Protein AF-A0A2D5X0B6-F1 (afdb_monomer_lite)

Sequence (98 aa):
MEEQINSAIKQALEEAPERKFVESIEMAFTIKDVDLKNPANRIEENVRLPRGRGKDVSIAMFAGGEMATKAKKSGIVVIDPTQIEDLGGNRQKARKLA

Structure (mmCIF, N/CA/C/O backbone):
data_AF-A0A2D5X0B6-F1
#
_entry.id   AF-A0A2D5X0B6-F1
#
loop_
_atom_site.group_PDB
_atom_site.id
_atom_site.type_symbol
_atom_site.label_atom_id
_atom_site.label_alt_id
_atom_site.label_comp_id
_atom_site.label_asym_id
_atom_site.label_entity_id
_atom_site.label_seq_id
_atom_site.pdbx_PDB_ins_code
_atom_site.Cartn_x
_atom_site.Cartn_y
_atom_site.Cartn_z
_atom_site.occupancy
_atom_site.B_iso_or_equiv
_atom_site.auth_seq_id
_atom_site.auth_comp_id
_atom_site.auth_asym_id
_atom_site.auth_atom_id
_atom_site.pdbx_PDB_model_num
ATOM 1 N N . MET A 1 1 ? -6.403 -5.170 24.655 1.00 77.06 1 MET A N 1
ATOM 2 C CA . MET A 1 1 ? -6.012 -4.424 23.438 1.00 77.06 1 MET A CA 1
ATOM 3 C C . MET A 1 1 ? -6.711 -4.984 22.206 1.00 77.06 1 MET A C 1
ATOM 5 O O . MET A 1 1 ? -7.391 -4.226 21.535 1.00 77.06 1 MET A O 1
ATOM 9 N N . GLU A 1 2 ? -6.630 -6.294 21.948 1.00 90.50 2 GLU A N 1
ATOM 10 C CA . GLU A 1 2 ? -7.340 -6.935 20.824 1.00 90.50 2 GLU A CA 1
ATOM 11 C C . GLU A 1 2 ? -8.859 -6.687 20.841 1.00 90.50 2 GLU A C 1
ATOM 13 O O . GLU A 1 2 ? -9.418 -6.228 19.851 1.00 90.50 2 GLU A O 1
ATOM 18 N N . GLU A 1 3 ? -9.523 -6.897 21.982 1.00 94.06 3 GLU A N 1
ATOM 19 C CA . GLU A 1 3 ? -10.969 -6.655 22.118 1.00 94.06 3 GLU A CA 1
ATOM 20 C C . GLU A 1 3 ? -11.363 -5.199 21.831 1.00 94.06 3 GLU A C 1
ATOM 22 O O . GLU A 1 3 ? -12.355 -4.943 21.151 1.00 94.06 3 GLU A O 1
ATOM 27 N N . GLN A 1 4 ? -10.553 -4.240 22.291 1.00 94.00 4 GLN A N 1
ATOM 28 C CA . GLN A 1 4 ? -10.781 -2.810 22.061 1.00 94.00 4 GLN A CA 1
ATOM 29 C C . GLN A 1 4 ? -10.641 -2.453 20.578 1.00 94.00 4 GLN A C 1
ATOM 31 O O . GLN A 1 4 ? -11.476 -1.729 20.045 1.00 94.00 4 GLN A O 1
ATOM 36 N N . ILE A 1 5 ? -9.624 -2.998 19.902 1.00 93.50 5 ILE A N 1
ATOM 37 C CA . ILE A 1 5 ? -9.420 -2.801 18.462 1.00 93.50 5 ILE A CA 1
ATOM 38 C C . ILE A 1 5 ? -10.584 -3.414 17.679 1.00 93.50 5 ILE A C 1
ATOM 40 O O . ILE A 1 5 ? -11.158 -2.751 16.822 1.00 93.50 5 ILE A O 1
ATOM 44 N N . ASN A 1 6 ? -10.989 -4.642 18.007 1.00 94.38 6 ASN A N 1
ATOM 45 C CA . ASN A 1 6 ? -12.115 -5.301 17.347 1.00 94.38 6 ASN A CA 1
ATOM 46 C C . ASN A 1 6 ? -13.424 -4.520 17.521 1.00 94.38 6 ASN A C 1
ATOM 48 O O . ASN A 1 6 ? -14.199 -4.411 16.572 1.00 94.38 6 ASN A O 1
ATOM 52 N N . SER A 1 7 ? -13.666 -3.958 18.708 1.00 95.69 7 SER A N 1
ATOM 53 C CA . SER A 1 7 ? -14.828 -3.100 18.951 1.00 95.69 7 SER A CA 1
ATOM 54 C C . SER A 1 7 ? -14.769 -1.813 18.125 1.00 95.69 7 SER A C 1
ATOM 56 O O . SER A 1 7 ? -15.760 -1.457 17.495 1.00 95.69 7 SER A O 1
ATOM 58 N N . ALA A 1 8 ? -13.612 -1.146 18.082 1.00 94.56 8 ALA A N 1
ATOM 59 C CA . ALA A 1 8 ? -13.428 0.089 17.320 1.00 94.56 8 ALA A CA 1
ATOM 60 C C . ALA A 1 8 ? -13.592 -0.131 15.807 1.00 94.56 8 ALA A C 1
ATOM 62 O O . ALA A 1 8 ? -14.221 0.680 15.133 1.00 94.56 8 ALA A O 1
ATOM 63 N N . ILE A 1 9 ? -13.084 -1.250 15.275 1.00 94.19 9 ILE A N 1
ATOM 64 C CA . ILE A 1 9 ? -13.246 -1.609 13.858 1.00 94.19 9 ILE A CA 1
ATOM 65 C C . ILE A 1 9 ? -14.724 -1.831 13.519 1.00 94.19 9 ILE A C 1
ATOM 67 O O . ILE A 1 9 ? -15.186 -1.351 12.487 1.00 94.19 9 ILE A O 1
ATOM 71 N N . LYS A 1 10 ? -15.477 -2.536 14.373 1.00 95.44 10 LYS A N 1
ATOM 72 C CA . LYS A 1 10 ? -16.917 -2.755 14.154 1.00 95.44 10 LYS A CA 1
ATOM 73 C C . LYS A 1 10 ? -17.690 -1.444 14.149 1.00 95.44 10 LYS A C 1
ATOM 75 O O . LYS A 1 10 ? -18.447 -1.202 13.218 1.00 95.44 10 LYS A O 1
ATOM 80 N N . GLN A 1 11 ? -17.435 -0.589 15.135 1.00 95.19 11 GLN A N 1
ATOM 81 C CA . GLN A 1 11 ? -18.063 0.725 15.214 1.00 95.19 11 GLN A CA 1
ATOM 82 C C . GLN A 1 11 ? -17.768 1.564 13.961 1.00 95.19 11 GLN A C 1
ATOM 84 O O . GLN A 1 11 ? -18.686 2.119 13.370 1.00 95.19 11 GLN A O 1
ATOM 89 N N . ALA A 1 12 ? -16.513 1.592 13.500 1.00 93.38 12 ALA A N 1
ATOM 90 C CA . ALA A 1 12 ? -16.135 2.327 12.294 1.00 93.38 12 ALA A CA 1
ATOM 91 C C . ALA A 1 12 ? -16.848 1.818 11.029 1.00 93.38 12 ALA A C 1
ATOM 93 O O . ALA A 1 12 ? -17.175 2.613 10.153 1.00 93.38 12 ALA A O 1
ATOM 94 N N . LEU A 1 13 ? -17.099 0.508 10.929 1.00 93.06 13 LEU A N 1
ATOM 95 C CA . LEU A 1 13 ? -17.841 -0.086 9.813 1.00 93.06 13 LEU A CA 1
ATOM 96 C C . LEU A 1 13 ? -19.345 0.209 9.876 1.00 93.06 13 LEU A C 1
ATOM 98 O O . LEU A 1 13 ? -19.965 0.386 8.833 1.00 93.06 13 LEU A O 1
ATOM 102 N N . GLU A 1 1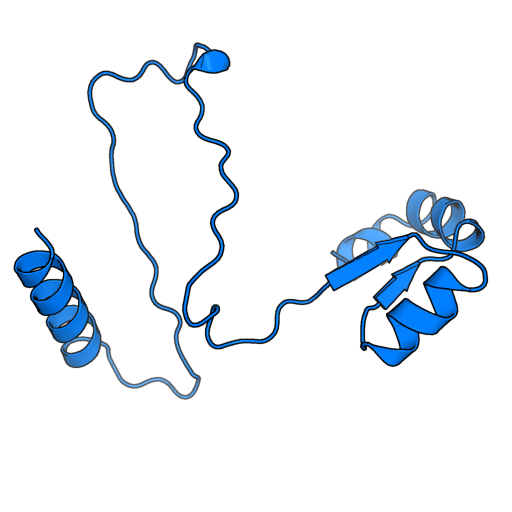4 ? -19.930 0.250 11.073 1.00 94.38 14 GLU A N 1
ATOM 103 C CA . GLU A 1 14 ? -21.359 0.528 11.274 1.00 94.38 14 GLU A CA 1
ATOM 104 C C . GLU A 1 14 ? -21.701 2.015 11.090 1.00 94.38 14 GLU A C 1
ATOM 106 O O . GLU A 1 14 ? -22.765 2.344 10.571 1.00 94.38 14 GLU A O 1
ATOM 111 N N . GLU A 1 15 ? -20.800 2.917 11.489 1.00 95.69 15 GLU A N 1
ATOM 112 C CA . GLU A 1 15 ? -20.981 4.369 11.355 1.00 95.69 15 GLU A CA 1
ATOM 113 C C . GLU A 1 15 ? -20.648 4.897 9.948 1.00 95.69 15 GLU A C 1
ATOM 115 O O . GLU A 1 15 ? -20.988 6.038 9.613 1.00 95.69 15 GLU A O 1
ATOM 120 N N . ALA A 1 16 ? -19.982 4.094 9.112 1.00 93.69 16 ALA A N 1
ATOM 121 C CA . ALA A 1 16 ? -19.599 4.495 7.765 1.00 93.69 16 ALA A CA 1
ATOM 122 C C . ALA A 1 16 ? -20.836 4.688 6.860 1.00 93.69 16 ALA A C 1
ATOM 124 O O . ALA A 1 16 ? -21.678 3.794 6.747 1.00 93.69 16 ALA A O 1
ATOM 125 N N . PRO A 1 17 ? -20.968 5.838 6.169 1.00 94.56 17 PRO A N 1
ATOM 126 C CA . PRO A 1 17 ? -22.063 6.060 5.234 1.00 94.56 17 PRO A CA 1
ATOM 127 C C . PRO A 1 17 ? -21.900 5.195 3.982 1.00 94.56 17 PRO A C 1
ATOM 129 O O . PRO A 1 17 ? -20.795 5.020 3.477 1.00 94.56 17 PRO A O 1
ATOM 132 N N . GLU A 1 18 ? -23.012 4.745 3.405 1.00 94.50 18 GLU A N 1
ATOM 133 C CA . GLU A 1 18 ? -22.979 3.892 2.216 1.00 94.50 18 GLU A CA 1
ATOM 134 C C . GLU A 1 18 ? -22.340 4.601 1.005 1.00 94.50 18 GLU A C 1
ATOM 136 O O . GLU A 1 18 ? -22.681 5.739 0.647 1.00 94.50 18 GLU A O 1
ATOM 141 N N . ARG A 1 19 ? -21.412 3.906 0.337 1.00 95.75 19 ARG A N 1
ATOM 142 C CA . ARG A 1 19 ? -20.730 4.358 -0.882 1.00 95.75 19 ARG A CA 1
ATOM 143 C C . ARG A 1 19 ? -20.919 3.362 -2.021 1.00 95.75 19 ARG A C 1
ATOM 145 O O . ARG A 1 19 ? -21.098 2.169 -1.824 1.00 95.75 19 ARG A O 1
ATOM 152 N N . LYS A 1 20 ? -20.813 3.856 -3.259 1.00 95.69 20 LYS A N 1
ATOM 153 C CA . LYS A 1 20 ? -20.923 3.044 -4.490 1.00 95.69 20 LYS A CA 1
ATOM 154 C C . LYS A 1 20 ? -19.615 2.336 -4.880 1.00 95.69 20 LYS A C 1
ATOM 156 O O . LYS A 1 20 ? -19.433 1.985 -6.042 1.00 95.69 20 LYS A O 1
ATOM 161 N N . PHE A 1 21 ? -18.680 2.192 -3.948 1.00 94.44 21 PHE A N 1
ATOM 162 C CA . PHE A 1 21 ? -17.402 1.517 -4.155 1.00 94.44 21 PHE A CA 1
ATOM 163 C C . PHE A 1 21 ? -16.965 0.838 -2.854 1.00 94.44 21 PHE A C 1
ATOM 165 O O . PHE A 1 21 ? -17.421 1.217 -1.780 1.00 94.44 21 PHE A O 1
ATOM 172 N N . VAL A 1 22 ? -16.093 -0.167 -2.960 1.00 91.19 22 VAL A N 1
ATOM 173 C CA . VAL A 1 22 ? -15.534 -0.863 -1.792 1.00 91.19 22 VAL A CA 1
ATOM 174 C C . VAL A 1 22 ? -14.481 0.023 -1.132 1.00 91.19 22 VAL A C 1
ATOM 176 O O . VAL A 1 22 ? -13.504 0.408 -1.777 1.00 91.19 22 VAL A O 1
ATOM 179 N N . GLU A 1 23 ? -14.685 0.335 0.142 1.00 91.88 23 GLU A N 1
ATOM 180 C CA . GLU A 1 23 ? -13.795 1.184 0.932 1.00 91.88 23 GLU A CA 1
ATOM 181 C C . GLU A 1 23 ? -12.656 0.382 1.580 1.00 91.88 23 GLU A C 1
ATOM 183 O O . GLU A 1 23 ? -12.770 -0.819 1.835 1.00 91.88 23 GLU A O 1
ATOM 188 N N . SER A 1 24 ? -11.544 1.068 1.846 1.00 92.31 24 SER A N 1
ATOM 189 C CA . SER A 1 24 ? -10.413 0.535 2.610 1.00 92.31 24 SER A CA 1
ATOM 190 C C . SER A 1 24 ? -10.490 1.013 4.056 1.00 92.31 24 SER A C 1
ATOM 192 O O . SER A 1 24 ? -10.915 2.136 4.316 1.00 92.31 24 SER A O 1
ATOM 194 N N . ILE A 1 25 ? -10.013 0.190 4.990 1.00 91.25 25 ILE A N 1
ATOM 195 C CA . ILE A 1 25 ? -9.808 0.599 6.384 1.00 91.25 25 ILE A CA 1
ATOM 196 C C . ILE A 1 25 ? -8.374 1.102 6.540 1.00 91.25 25 ILE A C 1
ATOM 198 O O . ILE A 1 25 ? -7.428 0.403 6.174 1.00 91.25 25 ILE A O 1
ATOM 202 N N . GLU A 1 26 ? -8.225 2.286 7.125 1.00 92.19 26 GLU A N 1
ATOM 203 C CA . GLU A 1 26 ? -6.935 2.906 7.427 1.00 92.19 26 GLU A CA 1
ATOM 204 C C . GLU A 1 26 ? -6.665 2.880 8.938 1.00 92.19 26 GLU A C 1
ATOM 206 O O . GLU A 1 26 ? -7.580 3.019 9.751 1.00 92.19 26 GLU A O 1
ATOM 211 N N . MET A 1 27 ? -5.397 2.724 9.322 1.00 90.88 27 MET A N 1
ATOM 212 C CA . MET A 1 27 ? -4.956 2.762 10.718 1.00 90.88 27 MET A CA 1
ATOM 213 C C . MET A 1 27 ? -3.969 3.910 10.910 1.00 90.88 27 MET A C 1
ATOM 215 O O . MET A 1 27 ? -2.925 3.954 10.263 1.00 90.88 27 MET A O 1
ATOM 219 N N . ALA A 1 28 ? -4.275 4.806 11.844 1.00 92.12 28 ALA A N 1
ATOM 220 C CA . ALA A 1 28 ? -3.389 5.888 12.251 1.00 92.12 28 ALA A CA 1
ATOM 221 C C . ALA A 1 28 ? -3.061 5.752 13.738 1.00 92.12 28 ALA A C 1
ATOM 223 O O . ALA A 1 28 ? -3.939 5.482 14.556 1.00 92.12 28 ALA A O 1
ATOM 224 N N . PHE A 1 29 ? -1.796 5.953 14.093 1.00 90.12 29 PHE A N 1
ATOM 225 C CA . PHE A 1 29 ? -1.346 5.956 15.478 1.00 90.12 29 PHE A CA 1
ATOM 226 C C . PHE A 1 29 ? -0.315 7.058 15.687 1.00 90.12 29 PHE A C 1
ATOM 228 O O . PHE A 1 29 ? 0.405 7.452 14.769 1.00 90.12 29 PHE A O 1
ATOM 235 N N . THR A 1 30 ? -0.259 7.568 16.910 1.00 90.81 30 THR A N 1
ATOM 236 C CA . THR A 1 30 ? 0.741 8.540 17.340 1.00 90.81 30 THR A CA 1
ATOM 237 C C . THR A 1 30 ? 1.727 7.856 18.270 1.00 90.81 30 THR A C 1
ATOM 239 O O . THR A 1 30 ? 1.375 6.949 19.023 1.00 90.81 30 THR A O 1
ATOM 242 N N . ILE A 1 31 ? 2.983 8.285 18.207 1.00 89.44 31 ILE A N 1
ATOM 243 C CA . ILE A 1 31 ? 4.043 7.772 19.066 1.00 89.44 31 ILE A CA 1
ATOM 244 C C . ILE A 1 31 ? 4.509 8.925 19.940 1.00 89.44 31 ILE A C 1
ATOM 246 O O . ILE A 1 31 ? 4.784 10.018 19.442 1.00 89.44 31 ILE A O 1
ATOM 250 N N . LYS A 1 32 ? 4.566 8.689 21.247 1.00 91.31 32 LYS A N 1
ATOM 251 C CA . LYS A 1 32 ? 5.109 9.646 22.205 1.00 91.31 32 LYS A CA 1
ATOM 252 C C . LYS A 1 32 ? 6.590 9.349 22.432 1.00 91.31 32 LYS A C 1
ATOM 254 O O . LYS A 1 32 ? 7.006 8.200 22.334 1.00 91.31 32 LYS A O 1
ATOM 259 N N . ASP A 1 33 ? 7.361 10.390 22.734 1.00 88.62 33 ASP A N 1
ATOM 260 C CA . ASP A 1 33 ? 8.762 10.285 23.161 1.00 88.62 33 ASP A CA 1
ATOM 261 C C . ASP A 1 33 ? 9.724 9.710 22.096 1.00 88.62 33 ASP A C 1
ATOM 263 O O . ASP A 1 33 ? 10.778 9.170 22.420 1.00 88.62 33 ASP A O 1
ATOM 267 N N . VAL A 1 34 ? 9.395 9.880 20.807 1.00 87.19 34 VAL A N 1
ATOM 268 C CA . VAL A 1 34 ? 10.269 9.533 19.674 1.00 87.19 34 VAL A CA 1
ATOM 269 C C . VAL A 1 34 ? 10.718 10.793 18.938 1.00 87.19 34 VAL A C 1
ATOM 271 O O . VAL A 1 34 ? 9.902 11.534 18.388 1.00 87.19 34 VAL A O 1
ATOM 274 N N . ASP A 1 35 ? 12.033 11.021 18.889 1.00 89.25 35 ASP A N 1
ATOM 275 C CA . ASP A 1 35 ? 12.614 12.113 18.107 1.00 89.25 35 ASP A CA 1
ATOM 276 C C . ASP A 1 35 ? 12.827 11.696 16.645 1.00 89.25 35 ASP A C 1
ATOM 278 O O . ASP A 1 35 ? 13.810 11.033 16.311 1.00 89.25 35 ASP A O 1
ATOM 282 N N . LEU A 1 36 ? 11.919 12.127 15.766 1.00 86.75 36 LEU A N 1
ATOM 283 C CA . LEU A 1 36 ? 11.972 11.882 14.318 1.00 86.75 36 LEU A CA 1
ATOM 284 C C . LEU A 1 36 ? 13.036 12.722 13.581 1.00 86.75 36 LEU A C 1
ATOM 286 O O . LEU A 1 36 ? 13.237 12.538 12.371 1.00 86.75 36 LEU A O 1
ATOM 290 N N . LYS A 1 37 ? 13.714 13.654 14.273 1.00 88.75 37 LYS A N 1
ATOM 291 C CA . LYS A 1 37 ? 14.884 14.353 13.716 1.00 88.75 37 LYS A CA 1
ATOM 292 C C . LYS A 1 37 ? 16.076 13.417 13.603 1.00 88.75 37 LYS A C 1
ATOM 294 O O . LYS A 1 37 ? 16.858 13.576 12.671 1.00 88.75 37 LYS A O 1
ATOM 299 N N . ASN A 1 38 ? 16.190 12.437 14.499 1.00 92.12 38 ASN A N 1
ATOM 300 C CA . ASN A 1 38 ? 17.162 11.365 14.364 1.00 92.12 38 ASN A CA 1
ATOM 301 C C . ASN A 1 38 ? 16.651 10.336 13.333 1.00 92.12 38 ASN A C 1
ATOM 303 O O . ASN A 1 38 ? 15.639 9.679 13.586 1.00 92.12 38 ASN A O 1
ATOM 307 N N . PRO A 1 39 ? 17.327 10.153 12.182 1.00 89.75 39 PRO A N 1
ATOM 308 C CA . PRO A 1 39 ? 16.900 9.195 11.164 1.00 89.75 39 PRO A CA 1
ATOM 309 C C . PRO A 1 39 ? 16.795 7.755 11.678 1.00 89.75 39 PRO A C 1
ATOM 311 O O . PRO A 1 39 ? 15.933 7.024 11.207 1.00 89.75 39 PRO A O 1
ATOM 314 N N . ALA A 1 40 ? 17.607 7.368 12.669 1.00 88.88 40 ALA A N 1
ATOM 315 C CA . ALA A 1 40 ? 17.591 6.021 13.246 1.00 88.88 40 ALA A CA 1
ATOM 316 C C . ALA A 1 40 ? 16.281 5.681 13.978 1.00 88.88 40 ALA A C 1
ATOM 318 O O . ALA A 1 40 ? 15.976 4.512 14.180 1.00 88.88 40 ALA A O 1
ATOM 319 N N . ASN A 1 41 ? 15.502 6.696 14.361 1.00 89.19 41 ASN A N 1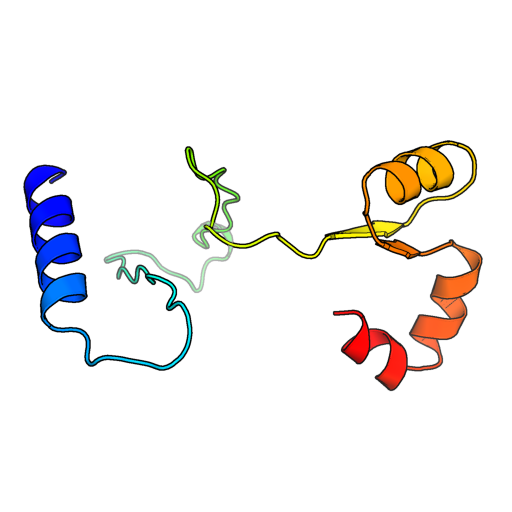
ATOM 320 C CA . ASN A 1 41 ? 14.220 6.526 15.038 1.00 89.19 41 ASN A CA 1
ATOM 321 C C . ASN A 1 41 ? 13.033 6.435 14.065 1.00 89.19 41 ASN A C 1
ATOM 323 O O . ASN A 1 41 ? 11.891 6.272 14.497 1.00 89.19 41 ASN A O 1
ATOM 327 N N . ARG A 1 42 ? 13.264 6.612 12.757 1.00 88.50 42 ARG A N 1
ATOM 328 C CA . ARG A 1 42 ? 12.202 6.500 11.754 1.00 88.50 42 ARG A CA 1
ATOM 329 C C . ARG A 1 42 ? 11.824 5.035 11.591 1.00 88.50 42 ARG A C 1
ATOM 331 O O . ARG A 1 42 ? 12.689 4.184 11.428 1.00 88.50 42 ARG A O 1
ATOM 338 N N . ILE A 1 43 ? 10.525 4.762 11.617 1.00 88.00 43 ILE A N 1
ATOM 339 C CA . ILE A 1 43 ? 9.993 3.417 11.412 1.00 88.00 43 ILE A CA 1
ATOM 340 C C . ILE A 1 43 ? 9.734 3.241 9.918 1.00 88.00 43 ILE A C 1
ATOM 342 O O . ILE A 1 43 ? 8.827 3.866 9.369 1.00 88.00 43 ILE A O 1
ATOM 346 N N .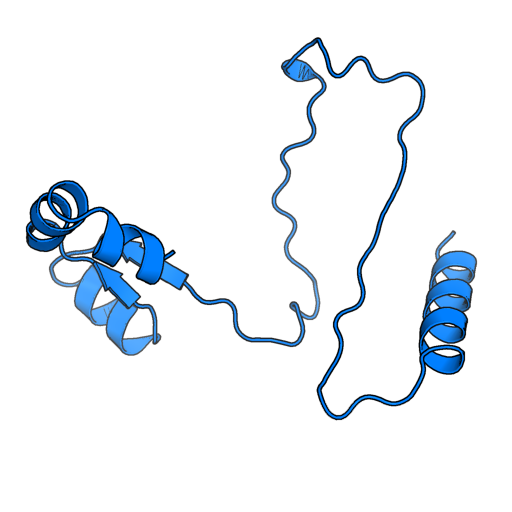 GLU A 1 44 ? 10.527 2.392 9.272 1.00 90.50 44 GLU A N 1
ATOM 347 C CA . GLU A 1 44 ? 10.335 1.972 7.885 1.00 90.50 44 GLU A CA 1
ATOM 348 C C . GLU A 1 44 ? 10.294 0.443 7.843 1.00 90.50 44 GLU A C 1
ATOM 350 O O . GLU A 1 44 ? 11.310 -0.225 7.681 1.00 90.50 44 GLU A O 1
ATOM 355 N N . GLU A 1 45 ? 9.100 -0.113 8.050 1.00 90.44 45 GLU A N 1
ATOM 356 C CA . GLU A 1 45 ? 8.893 -1.556 8.177 1.00 90.44 45 GLU A CA 1
ATOM 357 C C . GLU A 1 45 ? 7.909 -2.076 7.132 1.00 90.44 45 GLU A C 1
ATOM 359 O O . GLU A 1 45 ? 6.860 -1.482 6.874 1.00 90.44 45 GLU A O 1
ATOM 364 N N . ASN A 1 46 ? 8.233 -3.235 6.556 1.00 92.38 46 ASN A N 1
ATOM 365 C CA . ASN A 1 46 ? 7.389 -3.914 5.579 1.00 92.38 46 ASN A CA 1
ATOM 366 C C . ASN A 1 46 ? 6.731 -5.137 6.220 1.00 92.38 46 ASN A C 1
ATOM 368 O O . ASN A 1 46 ? 7.342 -6.198 6.347 1.00 92.38 46 ASN A O 1
ATOM 372 N N . VAL A 1 47 ? 5.457 -5.006 6.590 1.00 92.31 47 VAL A N 1
ATOM 373 C CA . VAL A 1 47 ? 4.699 -6.077 7.251 1.00 92.31 47 VAL A CA 1
ATOM 3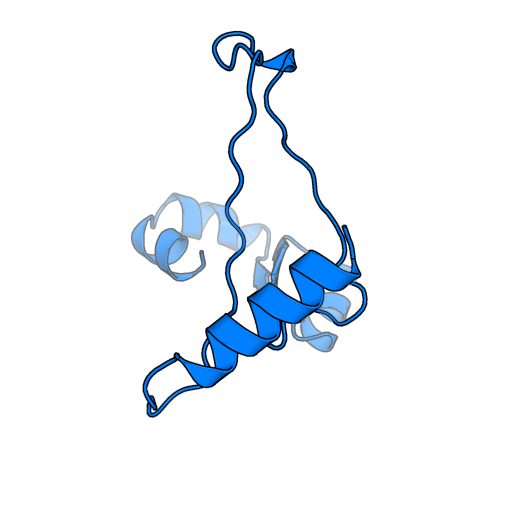74 C C . VAL A 1 47 ? 3.779 -6.778 6.253 1.00 92.31 47 VAL A C 1
ATOM 376 O O . VAL A 1 47 ? 2.988 -6.147 5.552 1.00 92.31 47 VAL A O 1
ATOM 379 N N . ARG A 1 48 ? 3.844 -8.113 6.202 1.00 92.38 48 ARG A N 1
ATOM 380 C CA . ARG A 1 48 ? 2.890 -8.918 5.425 1.00 92.38 48 ARG A CA 1
ATOM 381 C C . ARG A 1 48 ? 1.580 -9.057 6.190 1.00 92.38 48 ARG A C 1
ATOM 383 O O . ARG A 1 48 ? 1.558 -9.601 7.290 1.00 92.38 48 ARG A O 1
ATOM 390 N N . LEU A 1 49 ? 0.482 -8.620 5.579 1.00 92.94 49 LEU A N 1
ATOM 391 C CA . LEU A 1 49 ? -0.846 -8.786 6.163 1.00 92.94 49 LEU A CA 1
ATOM 392 C C . LEU A 1 49 ? -1.307 -10.250 6.053 1.00 92.94 49 LEU A C 1
ATOM 394 O O . LEU A 1 49 ? -1.262 -10.808 4.954 1.00 92.94 49 LEU A O 1
ATOM 398 N N . PRO A 1 50 ? -1.825 -10.860 7.135 1.00 92.62 50 PRO A N 1
ATOM 399 C CA . PRO A 1 50 ? -2.176 -12.284 7.164 1.00 92.62 50 PRO A CA 1
ATOM 400 C C . PRO A 1 50 ? -3.321 -12.652 6.212 1.00 92.62 50 PRO A C 1
ATOM 402 O O . PRO A 1 50 ? -3.433 -13.802 5.801 1.00 92.62 50 PRO A O 1
ATOM 405 N N . ARG A 1 51 ? -4.175 -11.684 5.857 1.00 92.94 51 ARG A N 1
ATOM 406 C CA . ARG A 1 51 ? -5.307 -11.861 4.931 1.00 92.94 51 ARG A CA 1
ATOM 407 C C . ARG A 1 51 ? -5.211 -10.971 3.685 1.00 92.94 51 ARG A C 1
ATOM 409 O O . ARG A 1 51 ? -6.180 -10.839 2.947 1.00 92.94 51 ARG A O 1
ATOM 416 N N . GLY A 1 52 ? -4.047 -10.363 3.442 1.00 91.62 52 GLY A N 1
ATOM 417 C CA . GLY A 1 52 ? -3.857 -9.404 2.352 1.00 91.62 52 GLY A CA 1
ATOM 418 C C . GLY A 1 52 ? -4.584 -8.072 2.575 1.00 91.62 52 GLY A C 1
ATOM 419 O O . GLY A 1 52 ? -5.065 -7.781 3.667 1.00 91.62 52 GLY A O 1
ATOM 420 N N . ARG A 1 53 ? -4.625 -7.240 1.527 1.00 90.69 53 ARG A N 1
ATOM 421 C CA . ARG A 1 53 ? -5.201 -5.879 1.552 1.00 90.69 53 ARG A CA 1
ATOM 422 C C . ARG A 1 53 ? -6.648 -5.813 1.045 1.00 90.69 53 ARG A C 1
ATOM 424 O O . ARG A 1 53 ? -7.199 -4.727 0.946 1.00 90.69 53 ARG A O 1
ATOM 431 N N . GLY A 1 54 ? -7.229 -6.942 0.635 1.00 89.81 54 GLY A N 1
ATOM 432 C CA . GLY A 1 54 ? -8.547 -7.000 -0.016 1.00 89.81 54 GLY A CA 1
ATOM 433 C C . GLY A 1 54 ? -8.578 -6.542 -1.484 1.00 89.81 54 GLY A C 1
ATOM 434 O O . GLY A 1 54 ? -9.555 -6.805 -2.175 1.00 89.81 54 GLY A O 1
ATOM 435 N N . LYS A 1 55 ? -7.507 -5.915 -1.986 1.00 87.81 55 LYS A N 1
ATOM 436 C CA . LYS A 1 55 ? -7.317 -5.548 -3.395 1.00 87.81 55 LYS A CA 1
ATOM 437 C C . LYS A 1 55 ? -5.955 -6.030 -3.887 1.00 87.81 55 LYS A C 1
ATOM 439 O O . LYS A 1 55 ? -4.982 -5.997 -3.126 1.00 87.81 55 LYS A O 1
ATOM 444 N N . ASP A 1 56 ? -5.891 -6.425 -5.155 1.00 85.06 56 ASP A N 1
ATOM 445 C CA . ASP A 1 56 ? -4.638 -6.801 -5.803 1.00 85.06 56 ASP A CA 1
ATOM 446 C C . ASP A 1 56 ? -3.656 -5.627 -5.811 1.00 85.06 56 ASP A C 1
ATOM 448 O O . ASP A 1 56 ? -3.998 -4.483 -6.130 1.00 85.06 56 ASP A O 1
ATOM 452 N N . VAL A 1 57 ? -2.415 -5.919 -5.430 1.00 86.88 57 VAL A N 1
ATOM 453 C CA . VAL A 1 57 ? -1.330 -4.941 -5.438 1.00 86.88 57 VAL A CA 1
ATOM 454 C C . VAL A 1 57 ? -0.761 -4.876 -6.850 1.00 86.88 57 VAL A C 1
ATOM 456 O O . VAL A 1 57 ? -0.371 -5.898 -7.410 1.00 86.88 57 VAL A O 1
ATOM 459 N N . SER A 1 58 ? -0.690 -3.672 -7.416 1.00 86.88 58 SER A N 1
ATOM 460 C CA . SER A 1 58 ? 0.022 -3.448 -8.674 1.00 86.88 58 SER A CA 1
ATOM 461 C C . SER A 1 58 ? 1.523 -3.585 -8.427 1.00 86.88 58 SER A C 1
ATOM 463 O O . SER A 1 58 ? 2.084 -2.855 -7.610 1.00 86.88 58 SER A O 1
ATOM 465 N N . ILE A 1 59 ? 2.164 -4.540 -9.102 1.00 89.44 59 ILE A N 1
ATOM 466 C CA . ILE A 1 59 ? 3.598 -4.815 -8.978 1.00 89.44 59 ILE A CA 1
ATOM 467 C C . ILE A 1 59 ? 4.230 -4.696 -10.363 1.00 89.44 59 ILE A C 1
ATOM 469 O O . ILE A 1 59 ? 3.766 -5.313 -11.328 1.00 89.44 59 ILE A O 1
ATOM 473 N N . ALA A 1 60 ? 5.322 -3.937 -10.435 1.00 90.56 60 ALA A N 1
ATOM 474 C CA . ALA A 1 60 ? 6.217 -3.903 -11.580 1.00 90.56 60 ALA A CA 1
ATOM 475 C C . ALA A 1 60 ? 7.598 -4.451 -11.197 1.00 90.56 60 ALA A C 1
ATOM 477 O O . ALA A 1 60 ? 8.048 -4.303 -10.062 1.00 90.56 60 ALA A O 1
ATOM 478 N N . MET A 1 61 ? 8.271 -5.093 -12.147 1.00 90.19 61 MET A N 1
ATOM 479 C CA . MET A 1 61 ? 9.589 -5.692 -11.974 1.00 90.19 61 MET A CA 1
ATOM 480 C C . MET A 1 61 ? 10.484 -5.329 -13.155 1.00 90.19 61 MET A C 1
ATOM 482 O O . MET A 1 61 ? 10.101 -5.505 -14.310 1.00 90.19 61 MET A O 1
ATOM 486 N N . PHE A 1 62 ? 11.708 -4.894 -12.869 1.00 90.62 62 PHE A N 1
ATOM 487 C CA . PHE A 1 62 ? 12.758 -4.820 -13.879 1.00 90.62 62 PHE A CA 1
ATOM 488 C C . PHE A 1 62 ? 13.316 -6.223 -14.112 1.00 90.62 62 PHE A C 1
ATOM 490 O O . PHE A 1 62 ? 13.877 -6.824 -13.195 1.00 90.62 62 PHE A O 1
ATOM 497 N N . ALA A 1 63 ? 13.129 -6.776 -15.309 1.00 89.62 63 ALA A N 1
ATOM 498 C CA . ALA A 1 63 ? 13.606 -8.119 -15.622 1.00 89.62 63 ALA A CA 1
ATOM 499 C C . ALA A 1 63 ? 13.831 -8.311 -17.124 1.00 89.62 63 ALA A C 1
ATOM 501 O O . ALA A 1 63 ? 13.062 -7.817 -17.944 1.00 89.62 63 ALA A O 1
ATOM 502 N N . GLY A 1 64 ? 14.849 -9.105 -17.464 1.00 88.38 64 GLY A N 1
ATOM 503 C CA . GLY A 1 64 ? 15.108 -9.608 -18.814 1.00 88.38 64 GLY A CA 1
ATOM 504 C C . GLY A 1 64 ? 15.021 -11.138 -18.885 1.00 88.38 64 GLY A C 1
ATOM 505 O O . GLY A 1 64 ? 14.905 -11.822 -17.862 1.00 88.38 64 GLY A O 1
ATOM 506 N N . GLY A 1 65 ? 15.078 -11.682 -20.102 1.00 88.19 65 GLY A N 1
ATOM 507 C CA . GLY A 1 65 ? 15.241 -13.119 -20.357 1.00 88.19 65 GLY A CA 1
ATOM 508 C C . GLY A 1 65 ? 14.198 -14.026 -19.684 1.00 88.19 65 GLY A C 1
ATOM 509 O O . GLY A 1 65 ? 12.985 -13.825 -19.794 1.00 88.19 65 GLY A O 1
ATOM 510 N N . GLU A 1 66 ? 14.670 -15.062 -18.987 1.00 90.56 66 GLU A N 1
ATOM 511 C CA . GLU A 1 66 ? 13.806 -16.060 -18.340 1.00 90.56 66 GLU A CA 1
ATOM 512 C C . GLU A 1 66 ? 12.962 -15.454 -17.203 1.00 90.56 66 GLU A C 1
ATOM 514 O O . GLU A 1 66 ? 11.778 -15.774 -17.061 1.00 90.56 66 GLU A O 1
ATOM 519 N N . MET A 1 67 ? 13.538 -14.523 -16.435 1.00 89.69 67 MET A N 1
ATOM 520 C CA . MET A 1 67 ? 12.849 -13.850 -15.328 1.00 89.69 67 MET A CA 1
ATOM 521 C C . MET A 1 67 ? 11.703 -12.970 -15.827 1.00 89.69 67 MET A C 1
ATOM 523 O O . MET A 1 67 ? 10.616 -13.004 -15.251 1.00 89.69 67 MET A O 1
ATOM 527 N N . ALA A 1 68 ? 11.896 -12.270 -16.949 1.00 90.06 68 ALA A N 1
ATOM 528 C CA . ALA A 1 68 ? 10.829 -11.515 -17.605 1.00 90.06 68 ALA A CA 1
ATOM 529 C C . ALA A 1 68 ? 9.660 -12.422 -18.012 1.00 90.06 68 ALA A C 1
ATOM 531 O O . ALA A 1 68 ? 8.492 -12.070 -17.848 1.00 90.06 68 ALA A O 1
ATOM 532 N N . THR A 1 69 ? 9.966 -13.617 -18.516 1.00 91.19 69 THR A N 1
ATOM 533 C CA . THR A 1 69 ? 8.945 -14.578 -18.945 1.00 91.19 69 THR A CA 1
ATOM 534 C C . THR A 1 69 ? 8.141 -15.104 -17.756 1.00 91.19 69 THR A C 1
ATOM 536 O O . THR A 1 69 ? 6.915 -15.174 -17.828 1.00 91.19 69 THR A O 1
ATOM 539 N N . LYS A 1 70 ? 8.808 -15.438 -16.642 1.00 91.69 70 LYS A N 1
ATOM 540 C CA . LYS A 1 70 ? 8.138 -15.875 -15.406 1.00 91.69 70 LYS A CA 1
ATOM 541 C C . LYS A 1 70 ? 7.272 -14.763 -14.811 1.00 91.69 70 LYS A C 1
ATOM 543 O O . LYS A 1 70 ? 6.114 -15.011 -14.498 1.00 91.69 70 LYS A O 1
ATOM 548 N N . ALA A 1 71 ? 7.790 -13.539 -14.726 1.00 90.38 71 ALA A N 1
ATOM 549 C CA . ALA A 1 71 ? 7.059 -12.396 -14.181 1.00 90.38 71 ALA A CA 1
ATOM 550 C C . ALA A 1 71 ? 5.802 -12.058 -15.005 1.00 90.38 71 ALA A C 1
ATOM 552 O O . ALA A 1 71 ? 4.722 -11.911 -14.432 1.00 90.38 71 ALA A O 1
ATOM 553 N N . LYS A 1 72 ? 5.903 -12.055 -16.343 1.00 88.00 72 LYS A N 1
ATOM 554 C CA . LYS A 1 72 ? 4.743 -11.863 -17.234 1.00 88.00 72 LYS A CA 1
ATOM 555 C C . LYS A 1 72 ? 3.674 -12.940 -17.040 1.00 88.00 72 LYS A C 1
ATOM 557 O O . LYS A 1 72 ? 2.491 -12.617 -17.014 1.00 88.00 72 LYS A O 1
ATOM 562 N N . LYS A 1 73 ? 4.072 -14.208 -16.872 1.00 90.69 73 LYS A N 1
ATOM 563 C CA . LYS A 1 73 ? 3.133 -15.314 -16.594 1.00 90.69 73 LYS A CA 1
ATOM 564 C C . LYS A 1 73 ? 2.404 -15.144 -15.259 1.00 90.69 73 LYS A C 1
ATOM 566 O O . LYS A 1 73 ? 1.257 -15.558 -15.153 1.00 90.69 73 LYS A O 1
ATOM 571 N N . SER A 1 74 ? 3.045 -14.517 -14.278 1.00 87.19 74 SER A N 1
ATOM 572 C CA . SER A 1 74 ? 2.456 -14.214 -12.969 1.00 87.19 74 SER A CA 1
ATOM 573 C C . SER A 1 74 ? 1.654 -12.905 -12.935 1.00 87.19 74 SER A C 1
ATOM 575 O O . SER A 1 74 ? 1.275 -12.465 -11.854 1.00 87.19 74 SER A O 1
ATOM 577 N N . GLY A 1 75 ? 1.417 -12.255 -14.082 1.00 86.75 75 GLY A N 1
ATOM 578 C CA . GLY A 1 75 ? 0.659 -11.001 -14.160 1.00 86.75 75 GLY A CA 1
ATOM 579 C C . GLY A 1 75 ? 1.416 -9.761 -13.668 1.00 86.75 75 GLY A C 1
ATOM 580 O O . GLY A 1 75 ? 0.805 -8.716 -13.471 1.00 86.75 75 GLY A O 1
ATOM 581 N N . ILE A 1 76 ? 2.735 -9.857 -13.475 1.00 90.88 76 ILE A N 1
ATOM 582 C CA . ILE A 1 76 ? 3.580 -8.737 -13.046 1.00 90.88 76 ILE A CA 1
ATOM 583 C C . ILE A 1 76 ? 3.969 -7.907 -14.272 1.00 90.88 76 ILE A C 1
ATOM 585 O O . ILE A 1 76 ? 4.375 -8.449 -15.305 1.00 90.88 76 ILE A O 1
ATOM 589 N N . VAL A 1 77 ? 3.889 -6.581 -14.150 1.00 90.19 77 VAL A N 1
ATOM 590 C CA . VAL A 1 77 ? 4.346 -5.662 -15.199 1.00 90.19 77 VAL A CA 1
ATOM 591 C C . VAL A 1 77 ? 5.867 -5.754 -15.299 1.00 90.19 77 VAL A C 1
ATOM 593 O O . VAL A 1 77 ? 6.568 -5.497 -14.326 1.00 90.19 77 VAL A O 1
ATOM 596 N N . VAL A 1 78 ? 6.397 -6.121 -16.464 1.00 91.50 78 VAL A N 1
ATOM 597 C CA . VAL A 1 78 ? 7.850 -6.219 -16.664 1.00 91.50 78 VAL A CA 1
ATOM 598 C C . VAL A 1 78 ? 8.365 -5.005 -17.415 1.00 91.50 78 VAL A C 1
ATOM 600 O O . VAL A 1 78 ? 7.884 -4.715 -18.509 1.00 91.50 78 VAL A O 1
ATOM 603 N N . ILE A 1 79 ? 9.366 -4.347 -16.834 1.00 90.19 79 ILE A N 1
ATOM 604 C CA . ILE A 1 79 ? 10.118 -3.260 -17.455 1.00 90.19 79 ILE A CA 1
ATOM 605 C C . ILE A 1 79 ? 11.444 -3.842 -17.940 1.00 90.19 79 ILE A C 1
ATOM 607 O O . ILE A 1 79 ? 12.267 -4.301 -17.143 1.00 90.19 79 ILE A O 1
ATOM 611 N N . ASP A 1 80 ? 11.630 -3.865 -19.255 1.00 88.00 80 ASP A N 1
ATOM 612 C CA . ASP A 1 80 ? 12.878 -4.337 -19.855 1.00 88.00 80 ASP A CA 1
ATOM 613 C C . ASP A 1 80 ? 13.999 -3.304 -19.621 1.00 88.00 80 ASP A C 1
ATOM 615 O O . ASP A 1 80 ? 13.713 -2.102 -19.629 1.00 88.00 80 ASP A O 1
ATOM 619 N N . PRO A 1 81 ? 15.269 -3.714 -19.443 1.00 84.12 81 PRO A N 1
ATOM 620 C CA . PRO A 1 81 ? 16.390 -2.780 -19.326 1.00 84.12 81 PRO A CA 1
ATOM 621 C C . PRO A 1 81 ? 16.444 -1.716 -20.431 1.00 84.12 81 PRO A C 1
ATOM 623 O O . PRO A 1 81 ? 16.769 -0.565 -20.151 1.00 84.12 81 PRO A O 1
ATOM 626 N N . THR A 1 82 ? 16.052 -2.061 -21.661 1.00 84.75 82 THR A N 1
ATOM 627 C CA . THR A 1 82 ? 15.986 -1.115 -22.791 1.00 84.75 82 THR A CA 1
ATOM 628 C C . THR A 1 82 ? 14.946 -0.008 -22.594 1.00 84.75 82 THR A C 1
ATOM 630 O O . THR A 1 82 ? 15.114 1.097 -23.098 1.00 84.75 82 THR A O 1
ATOM 633 N N . GLN A 1 83 ? 13.894 -0.258 -21.813 1.00 84.81 83 GLN A N 1
ATOM 634 C CA . GLN A 1 83 ? 12.831 0.712 -21.537 1.00 84.81 83 GLN A CA 1
ATOM 635 C C . GLN A 1 83 ? 13.196 1.696 -20.419 1.00 84.81 83 GLN A C 1
ATOM 637 O O . GLN A 1 83 ? 12.485 2.680 -20.213 1.00 84.81 83 GLN A O 1
ATOM 642 N N . ILE A 1 84 ? 14.283 1.451 -19.681 1.00 85.06 84 ILE A N 1
ATOM 643 C CA . ILE A 1 84 ? 14.705 2.310 -18.567 1.00 85.06 84 ILE A CA 1
ATOM 644 C C . ILE A 1 84 ? 15.137 3.684 -19.087 1.00 85.06 84 ILE A C 1
ATOM 646 O O . ILE A 1 84 ? 14.715 4.703 -18.538 1.00 85.06 84 ILE A O 1
ATOM 650 N N . GLU A 1 85 ? 15.928 3.722 -20.162 1.00 85.12 85 GLU A N 1
ATOM 651 C CA . GLU A 1 85 ? 16.374 4.978 -20.778 1.00 85.12 85 GLU A CA 1
ATOM 652 C C . GLU A 1 85 ? 15.187 5.785 -21.321 1.00 85.12 85 GLU A C 1
ATOM 654 O O . GLU A 1 85 ? 15.076 6.984 -21.053 1.00 85.12 85 GLU A O 1
ATOM 659 N N . ASP A 1 86 ? 14.234 5.116 -21.974 1.00 85.44 86 ASP A N 1
ATOM 660 C CA . ASP A 1 86 ? 13.007 5.732 -22.488 1.00 85.44 86 ASP A CA 1
ATOM 661 C C . ASP A 1 86 ? 12.131 6.330 -21.376 1.00 85.44 86 ASP A C 1
ATOM 663 O O . ASP A 1 86 ? 11.574 7.425 -21.522 1.00 85.44 86 ASP A O 1
ATOM 667 N N . LEU A 1 87 ? 11.999 5.630 -20.245 1.00 86.31 87 LEU A N 1
ATOM 668 C CA . LEU A 1 87 ? 11.269 6.125 -19.075 1.00 86.31 87 LEU A CA 1
ATOM 669 C C . LEU A 1 87 ? 12.005 7.296 -18.407 1.00 86.31 87 LEU A C 1
ATOM 671 O O . LEU A 1 87 ? 11.360 8.248 -17.963 1.00 86.31 87 LEU A O 1
ATOM 675 N N . GLY A 1 88 ? 13.340 7.265 -18.385 1.00 85.38 88 GLY A N 1
ATOM 676 C CA . GLY A 1 88 ? 14.174 8.365 -17.899 1.00 85.38 88 GLY A CA 1
ATOM 677 C C . GLY A 1 88 ? 14.046 9.626 -18.759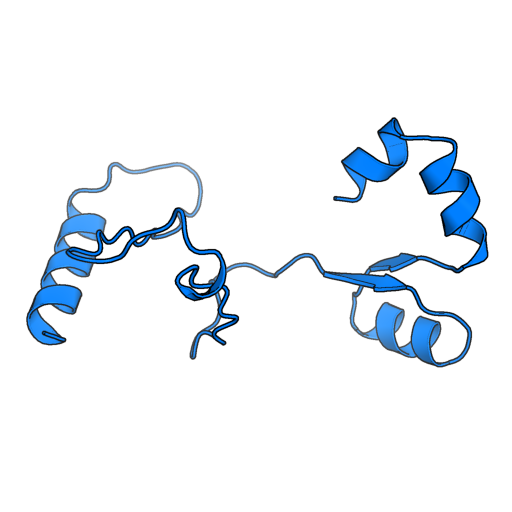 1.00 85.38 88 GLY A C 1
ATOM 678 O O . GLY A 1 88 ? 13.908 10.731 -18.225 1.00 85.38 88 GLY A O 1
ATOM 679 N N . GLY A 1 89 ? 14.015 9.462 -20.086 1.00 89.06 89 GLY A N 1
ATOM 680 C CA . GLY A 1 89 ? 13.810 10.548 -21.046 1.00 89.06 89 GLY A CA 1
ATOM 681 C C . GLY A 1 89 ? 12.383 11.105 -21.039 1.00 89.06 89 GLY A C 1
ATOM 682 O O . GLY A 1 89 ? 12.180 12.300 -21.257 1.00 89.06 89 GLY A O 1
ATOM 68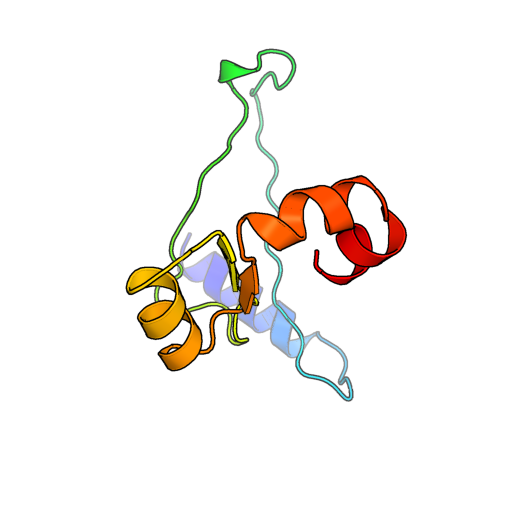3 N N . ASN A 1 90 ? 11.380 10.274 -20.732 1.00 89.12 90 ASN A N 1
ATOM 684 C CA . ASN A 1 90 ? 9.974 10.670 -20.702 1.00 89.12 90 ASN A CA 1
ATOM 685 C C . ASN A 1 90 ? 9.353 10.560 -19.298 1.00 89.12 90 ASN A C 1
ATOM 687 O O . ASN A 1 90 ? 8.643 9.609 -18.957 1.00 89.12 90 ASN A O 1
ATOM 691 N N . ARG A 1 91 ? 9.528 11.628 -18.510 1.00 86.88 91 ARG A N 1
ATOM 692 C CA . ARG A 1 91 ? 9.007 11.744 -17.135 1.00 86.88 91 ARG A CA 1
ATOM 693 C C . ARG A 1 91 ? 7.490 11.554 -17.013 1.00 86.88 91 ARG A C 1
ATOM 695 O O . ARG A 1 91 ? 7.027 11.108 -15.966 1.00 86.88 91 ARG A O 1
ATOM 702 N N . GLN A 1 92 ? 6.704 11.899 -18.038 1.00 89.81 92 GLN A N 1
ATOM 703 C CA . GLN A 1 92 ? 5.248 11.698 -18.004 1.00 89.81 92 GLN A CA 1
ATOM 704 C C . GLN A 1 92 ? 4.892 10.211 -18.067 1.00 89.81 92 GLN A C 1
ATOM 706 O O . GLN A 1 92 ? 4.044 9.757 -17.300 1.00 89.81 92 GLN A O 1
ATOM 711 N N . LYS A 1 93 ? 5.567 9.444 -18.934 1.00 86.00 93 LYS A N 1
ATOM 712 C CA . LYS A 1 93 ? 5.388 7.987 -19.004 1.00 86.00 93 LYS A CA 1
ATOM 713 C C . LYS A 1 93 ? 5.801 7.313 -17.696 1.00 86.00 93 LYS A C 1
ATOM 715 O O . LYS A 1 93 ? 5.047 6.484 -17.201 1.00 86.00 93 LYS A O 1
ATOM 720 N N . ALA A 1 94 ? 6.926 7.721 -17.105 1.00 84.94 94 ALA A N 1
ATOM 721 C CA . ALA A 1 94 ? 7.387 7.182 -15.825 1.00 84.94 94 ALA A CA 1
ATOM 722 C C . ALA A 1 94 ? 6.370 7.399 -14.690 1.00 84.94 94 ALA A C 1
ATOM 724 O O . ALA A 1 94 ? 6.054 6.464 -13.963 1.00 84.94 94 ALA A O 1
ATOM 725 N N . ARG A 1 95 ? 5.786 8.601 -14.584 1.00 85.44 95 ARG A N 1
ATOM 726 C CA . ARG A 1 95 ? 4.762 8.912 -13.568 1.00 85.44 95 ARG A CA 1
ATOM 727 C C . ARG A 1 95 ? 3.439 8.179 -13.757 1.00 85.44 95 ARG A C 1
ATOM 729 O O . ARG A 1 95 ? 2.694 8.078 -12.801 1.00 85.44 95 ARG A O 1
ATOM 736 N N . LYS A 1 96 ? 3.113 7.743 -14.976 1.00 86.44 96 LYS A N 1
ATOM 737 C CA . LYS A 1 96 ? 1.891 6.970 -15.247 1.00 86.44 96 LYS A CA 1
ATOM 738 C C . LYS A 1 96 ? 2.059 5.489 -14.892 1.00 86.44 96 LYS A C 1
ATOM 740 O O . LYS A 1 96 ? 1.066 4.790 -14.725 1.00 86.44 96 LYS A O 1
ATOM 745 N N . LEU A 1 97 ? 3.304 5.013 -14.870 1.00 80.81 97 LEU A N 1
ATOM 746 C CA . LEU A 1 97 ? 3.641 3.637 -14.520 1.00 80.81 97 LEU A CA 1
ATOM 747 C C . LEU A 1 97 ? 3.726 3.427 -12.996 1.00 80.81 97 LEU A C 1
ATOM 749 O O . LEU A 1 97 ? 3.552 2.299 -12.541 1.00 80.81 97 LEU A O 1
ATOM 753 N N . ALA A 1 98 ? 4.019 4.500 -12.251 1.00 71.38 98 ALA A N 1
ATOM 754 C CA . ALA A 1 98 ? 4.005 4.569 -10.789 1.00 71.38 98 ALA A CA 1
ATOM 755 C C . ALA A 1 98 ? 2.599 4.891 -10.261 1.00 71.38 98 ALA A C 1
ATOM 757 O O . ALA A 1 98 ? 2.247 4.346 -9.193 1.00 71.38 98 ALA A O 1
#

pLDDT: mean 89.84, std 3.88, range [71.38, 95.75]

Radius of gyration: 20.23 Å; chains: 1; bounding box: 41×30×46 Å

Secondary structure (DSSP, 8-state):
-HHHHHHHHHHHHHHSPP-SSPPPP------SS--TTSGGG-----PPPTT--SSPPP-EEE--HHHHHHHHHTTPEEE-HHHHHHHHH-HHHHHHH-

Foldseek 3Di:
DVVVVVVVVVVCVVPDDDDPDDDFDDDDDDDPPFDVVPVVSDDDDDDDDPVDRVDDDQAEDADDDPVQVVCVVVVHHYDYPVCVVVCVVPVVVVVVSD